Protein AF-A0A915KY17-F1 (afdb_monomer)

Sequence (145 aa):
ADYAIRIFPSLPKIKVCHSYDIPTKYTYVCIDCDYRIHRHSKSLDTKRKVCGRCRGEFILVNNTKFQNRETNVGNGGVVGSDVVNNKKDNQVPVFAKFVKENYSTVKKEVGSTSTHKDIMSSLSQKFKTMKVTASTRIATICLDD

Secondary structure (DSSP, 8-state):
-HHHHHH-TTS----SS-SS----SEEEEETTT--EEEESSS---TTT---TTT---EEEEE-TTSSSSSS--SS---------S--------HHHHHHHHHHHHHHHHS-TTS-HHHHHHHHHHHHHHHHHHHHHHHHHTTS--

Nearest PDB structures (foldseek):
  1m2h-assembly1_A  TM=7.228E-01  e=2.434E+00  Archaeoglobus fulgidus
  3vk6-assembly1_A-2  TM=3.203E-01  e=1.638E+00  Mus musculus
  6lqt-assembly1_AF  TM=2.601E-01  e=7.487E+00  Saccharomyces cerevisiae S288C

Structure (mmCIF, N/CA/C/O backbone):
data_AF-A0A915KY17-F1
#
_entry.id   AF-A0A915KY17-F1
#
loop_
_atom_site.group_PDB
_atom_site.id
_atom_site.type_symbol
_atom_site.label_atom_id
_atom_site.label_alt_id
_atom_site.label_comp_id
_atom_site.label_asym_id
_atom_site.label_entity_id
_atom_site.label_seq_id
_atom_site.pdbx_PDB_ins_code
_atom_site.Cartn_x
_atom_site.Cartn_y
_atom_site.Cartn_z
_atom_site.occupancy
_atom_site.B_iso_or_equiv
_atom_site.auth_seq_id
_atom_site.auth_comp_id
_atom_site.auth_asym_id
_atom_site.auth_atom_id
_atom_site.pdbx_PDB_model_num
ATOM 1 N N . ALA A 1 1 ? 37.977 0.421 6.925 1.00 59.19 1 ALA A N 1
ATOM 2 C CA . ALA A 1 1 ? 37.432 -0.816 7.528 1.00 59.19 1 ALA A CA 1
ATOM 3 C C . ALA A 1 1 ? 38.530 -1.697 8.135 1.00 59.19 1 ALA A C 1
ATOM 5 O O . ALA A 1 1 ? 38.274 -2.343 9.142 1.00 59.19 1 ALA A O 1
ATOM 6 N N . ASP A 1 2 ? 39.754 -1.678 7.592 1.00 71.19 2 ASP A N 1
ATOM 7 C CA . ASP A 1 2 ? 40.807 -2.631 7.987 1.00 71.19 2 ASP A CA 1
ATOM 8 C C . ASP A 1 2 ? 41.420 -2.403 9.375 1.00 71.19 2 ASP A C 1
ATOM 10 O O . ASP A 1 2 ? 41.892 -3.351 9.994 1.00 71.19 2 ASP A O 1
ATOM 14 N N . TYR A 1 3 ? 41.364 -1.180 9.915 1.00 83.31 3 TYR A N 1
ATOM 15 C CA . TYR A 1 3 ? 41.917 -0.877 11.241 1.00 83.31 3 TYR A CA 1
ATOM 16 C C . TYR A 1 3 ? 41.264 -1.707 12.362 1.00 83.31 3 TYR A C 1
ATOM 18 O O . TYR A 1 3 ? 41.966 -2.303 13.174 1.00 83.31 3 TYR A O 1
ATOM 26 N N . ALA A 1 4 ? 39.930 -1.811 12.369 1.00 79.06 4 ALA A N 1
ATOM 27 C CA . ALA A 1 4 ? 39.193 -2.559 13.389 1.00 79.06 4 ALA A CA 1
ATOM 28 C C . ALA A 1 4 ? 39.476 -4.071 13.331 1.00 79.06 4 ALA A C 1
ATOM 30 O O . ALA A 1 4 ? 39.640 -4.702 14.370 1.00 79.06 4 ALA A O 1
ATOM 31 N N . ILE A 1 5 ? 39.612 -4.629 12.121 1.00 83.06 5 ILE A N 1
ATOM 32 C CA . ILE A 1 5 ? 39.944 -6.047 11.897 1.00 83.06 5 ILE A CA 1
ATOM 33 C C . ILE A 1 5 ? 41.339 -6.372 12.453 1.00 83.06 5 ILE A C 1
ATOM 35 O O . ILE A 1 5 ? 41.567 -7.456 12.980 1.00 83.06 5 ILE A O 1
ATOM 39 N N . ARG A 1 6 ? 42.271 -5.416 12.366 1.00 85.44 6 ARG A N 1
ATOM 40 C CA . ARG A 1 6 ? 43.657 -5.579 12.817 1.00 85.44 6 ARG A CA 1
ATOM 41 C C . ARG A 1 6 ? 43.811 -5.528 14.339 1.00 85.44 6 ARG A C 1
ATOM 43 O O . ARG A 1 6 ? 44.669 -6.215 14.877 1.00 85.44 6 ARG A O 1
ATOM 50 N N . ILE A 1 7 ? 43.006 -4.704 15.013 1.00 91.81 7 ILE A N 1
ATOM 51 C CA . ILE A 1 7 ? 43.016 -4.572 16.480 1.00 91.81 7 ILE A CA 1
ATOM 52 C C . ILE A 1 7 ? 42.204 -5.692 17.147 1.00 91.81 7 ILE A C 1
ATOM 54 O O . ILE A 1 7 ? 42.562 -6.140 18.232 1.00 91.81 7 ILE A O 1
ATOM 58 N N . PHE A 1 8 ? 41.149 -6.183 16.489 1.00 88.62 8 PHE A N 1
ATOM 59 C CA . PHE A 1 8 ? 40.246 -7.197 17.038 1.00 88.62 8 PHE A CA 1
ATOM 60 C C . PHE A 1 8 ? 40.091 -8.402 16.092 1.00 88.62 8 PHE A C 1
ATOM 62 O O . PHE A 1 8 ? 39.042 -8.563 15.465 1.00 88.62 8 PHE A O 1
ATOM 69 N N . PRO A 1 9 ? 41.105 -9.285 15.996 1.00 84.62 9 PRO A N 1
ATOM 70 C CA . PRO A 1 9 ? 41.080 -10.432 15.083 1.00 84.62 9 PRO A CA 1
ATOM 71 C C . PRO A 1 9 ? 40.064 -11.519 15.475 1.00 84.62 9 PRO A C 1
ATOM 73 O O . PRO A 1 9 ? 39.735 -12.372 14.657 1.00 84.62 9 PRO A O 1
ATOM 76 N N . SER A 1 10 ? 39.553 -11.497 16.711 1.00 89.75 10 SER A N 1
ATOM 77 C CA . SER A 1 10 ? 38.494 -12.399 17.178 1.00 89.75 10 SER A CA 1
ATOM 78 C C . SER A 1 10 ? 37.092 -11.992 16.714 1.00 89.75 10 SER A C 1
ATOM 80 O O . SER A 1 10 ? 36.167 -12.800 16.802 1.00 89.75 10 SER A O 1
ATOM 82 N N . LEU A 1 11 ? 36.906 -10.758 16.230 1.00 84.31 11 LEU A N 1
ATOM 83 C CA . LEU A 1 11 ? 35.614 -10.298 15.731 1.00 84.31 11 LEU A CA 1
ATOM 84 C C . LEU A 1 11 ? 35.403 -10.752 14.279 1.00 84.31 11 LEU A C 1
ATOM 86 O O . LEU A 1 11 ? 36.313 -10.647 13.452 1.00 84.31 11 LEU A O 1
ATOM 90 N N . PRO A 1 12 ? 34.192 -11.215 13.921 1.00 85.56 12 PRO A N 1
ATOM 91 C CA . PRO A 1 12 ? 33.882 -11.570 12.545 1.00 85.56 12 PRO A CA 1
ATOM 92 C C . PRO A 1 12 ? 33.972 -10.340 11.632 1.00 85.56 12 PRO A C 1
ATOM 94 O O . PRO A 1 12 ? 33.698 -9.209 12.041 1.00 85.56 12 PRO A O 1
ATOM 97 N N . LYS A 1 13 ? 34.327 -10.560 10.361 1.00 83.88 13 LYS A N 1
ATOM 98 C CA . LYS A 1 13 ? 34.488 -9.481 9.377 1.00 83.88 13 LYS A CA 1
ATOM 99 C C . LYS A 1 13 ? 33.179 -8.703 9.196 1.00 83.88 13 LYS A C 1
ATOM 101 O O . LYS A 1 13 ? 32.228 -9.199 8.591 1.00 83.88 13 LYS A O 1
ATOM 106 N N . ILE A 1 14 ? 33.163 -7.459 9.667 1.00 82.69 14 ILE A N 1
ATOM 107 C CA . 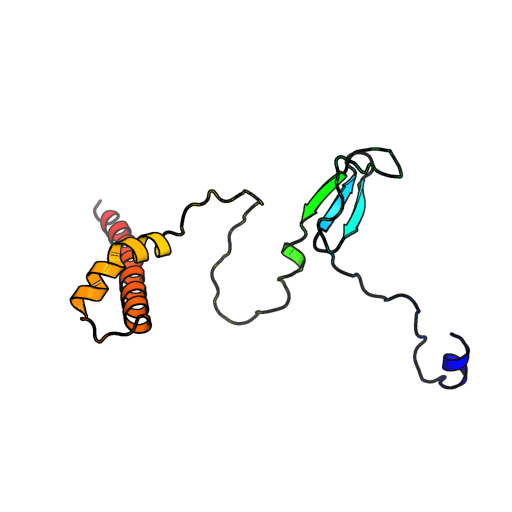ILE A 1 14 ? 32.019 -6.551 9.547 1.00 82.69 14 ILE A CA 1
ATOM 108 C C . ILE A 1 14 ? 31.887 -6.106 8.086 1.00 82.69 14 ILE A C 1
ATOM 110 O O . ILE A 1 14 ? 32.823 -5.556 7.500 1.00 82.69 14 ILE A O 1
ATOM 114 N N . LYS A 1 15 ? 30.721 -6.350 7.481 1.00 84.69 15 LYS A N 1
ATOM 115 C CA . LYS A 1 15 ? 30.391 -5.867 6.135 1.00 84.69 15 LYS A CA 1
ATOM 116 C C . LYS A 1 15 ? 29.750 -4.483 6.227 1.00 84.69 15 LYS A C 1
ATOM 118 O O . LYS A 1 15 ? 28.976 -4.212 7.135 1.00 84.69 15 LYS A O 1
ATOM 123 N N . VAL A 1 16 ? 30.062 -3.619 5.261 1.00 84.00 16 VAL A N 1
ATOM 124 C CA . VAL A 1 16 ? 29.479 -2.265 5.161 1.00 84.00 16 VAL A CA 1
ATOM 125 C C . VAL A 1 16 ? 28.017 -2.323 4.698 1.00 84.00 16 VAL A C 1
ATOM 127 O O . VAL A 1 16 ? 27.226 -1.435 4.992 1.00 84.00 16 VAL A O 1
ATOM 130 N N . CYS A 1 17 ? 27.652 -3.386 3.978 1.00 86.00 17 CYS A N 1
ATOM 131 C CA . CYS A 1 17 ? 26.281 -3.670 3.571 1.00 86.00 17 CYS A CA 1
ATOM 132 C C . CYS A 1 17 ? 25.671 -4.741 4.478 1.00 86.00 17 CYS A C 1
ATOM 134 O O . CYS A 1 17 ? 26.347 -5.701 4.859 1.00 86.00 17 CYS A O 1
ATOM 136 N N . HIS A 1 18 ? 24.382 -4.589 4.769 1.00 83.62 18 HIS A N 1
ATOM 137 C CA . HIS A 1 18 ? 23.587 -5.586 5.474 1.00 83.62 18 HIS A CA 1
ATOM 138 C C . HIS A 1 18 ? 23.513 -6.885 4.662 1.00 83.62 18 HIS A C 1
ATOM 140 O O . HIS A 1 18 ? 23.486 -6.860 3.433 1.00 83.62 18 HIS A O 1
ATOM 146 N N . SER A 1 19 ? 23.480 -8.021 5.355 1.00 85.12 19 SER A N 1
ATOM 147 C CA . SER A 1 19 ? 23.328 -9.349 4.749 1.00 85.12 19 SER A CA 1
ATOM 148 C C . SER A 1 19 ? 21.879 -9.834 4.698 1.00 85.12 19 SER A C 1
ATOM 150 O O . SER A 1 19 ? 21.649 -10.975 4.316 1.00 85.12 19 SER A O 1
ATOM 152 N N . TYR A 1 20 ? 20.925 -9.008 5.131 1.00 87.19 20 TYR A N 1
ATOM 153 C CA . TYR A 1 20 ? 19.505 -9.339 5.151 1.00 87.19 20 TYR A CA 1
ATOM 154 C C . TYR A 1 20 ? 18.737 -8.540 4.101 1.00 87.19 20 TYR A C 1
ATOM 156 O O . TYR A 1 20 ? 19.091 -7.404 3.774 1.00 87.19 20 TYR A O 1
ATOM 164 N N . ASP A 1 21 ? 17.649 -9.132 3.622 1.00 86.25 21 ASP A N 1
ATOM 165 C CA . ASP A 1 21 ? 16.722 -8.469 2.718 1.00 86.25 21 ASP A CA 1
ATOM 166 C C . ASP A 1 21 ? 15.825 -7.512 3.500 1.00 86.25 21 ASP A C 1
ATOM 168 O O . ASP A 1 21 ? 15.212 -7.880 4.502 1.00 86.25 21 ASP A O 1
ATOM 172 N N . ILE A 1 22 ? 15.742 -6.263 3.044 1.00 87.62 22 ILE A N 1
ATOM 173 C CA . ILE A 1 22 ? 14.869 -5.256 3.648 1.00 87.62 22 ILE A CA 1
ATOM 174 C C . ILE A 1 22 ? 13.485 -5.384 2.999 1.00 87.62 22 ILE A C 1
ATOM 176 O O . ILE A 1 22 ? 13.326 -4.995 1.836 1.00 87.62 22 ILE A O 1
ATOM 180 N N . PRO A 1 23 ? 12.456 -5.885 3.709 1.00 86.50 23 PRO A N 1
ATOM 181 C CA . PRO A 1 23 ? 11.129 -6.008 3.132 1.00 86.50 23 PRO A CA 1
ATOM 182 C C . PRO A 1 23 ? 10.521 -4.620 2.906 1.00 86.50 23 PRO A C 1
ATOM 184 O O . PRO A 1 23 ? 10.393 -3.802 3.821 1.00 86.50 23 PRO A O 1
ATOM 187 N N . THR A 1 24 ? 10.089 -4.348 1.677 1.00 91.06 24 THR A N 1
ATOM 188 C CA . THR A 1 24 ? 9.414 -3.093 1.328 1.00 91.06 24 THR A CA 1
ATOM 189 C C . THR A 1 24 ? 7.929 -3.299 1.093 1.00 91.06 24 THR A C 1
ATOM 191 O O . THR A 1 24 ? 7.520 -4.238 0.408 1.00 91.06 24 THR A O 1
ATOM 194 N N . LYS A 1 25 ? 7.118 -2.364 1.596 1.00 92.00 25 LYS A N 1
ATOM 195 C CA . LYS A 1 25 ? 5.661 -2.373 1.432 1.00 92.00 25 LYS A CA 1
ATOM 196 C C . LYS A 1 25 ? 5.225 -2.190 -0.022 1.00 92.00 25 LYS A C 1
ATOM 198 O O . LYS A 1 25 ? 4.225 -2.773 -0.425 1.00 92.00 25 LYS A O 1
ATOM 203 N N . TYR A 1 26 ? 5.954 -1.396 -0.801 1.00 93.69 26 TYR A N 1
ATOM 204 C CA . TYR A 1 26 ? 5.584 -1.057 -2.171 1.00 93.69 26 TYR A CA 1
ATOM 205 C C . TYR A 1 26 ? 6.684 -1.474 -3.143 1.00 93.69 26 TYR A C 1
ATOM 207 O O . TYR A 1 26 ? 7.840 -1.077 -2.989 1.00 93.69 26 TYR A O 1
ATOM 215 N N . THR A 1 27 ? 6.310 -2.237 -4.163 1.00 94.75 27 THR A N 1
ATOM 216 C CA . THR A 1 27 ? 7.188 -2.619 -5.269 1.00 94.75 27 THR A CA 1
ATOM 217 C C . THR A 1 27 ? 6.594 -2.089 -6.564 1.00 94.75 27 THR A C 1
ATOM 219 O O . THR A 1 27 ? 5.440 -2.363 -6.872 1.00 94.75 27 THR A O 1
ATOM 222 N N . TYR A 1 28 ? 7.374 -1.339 -7.334 1.00 95.06 28 TYR A N 1
ATOM 223 C CA . TYR A 1 28 ? 6.991 -0.902 -8.675 1.00 95.06 28 TYR A CA 1
ATOM 224 C C . TYR A 1 28 ? 7.629 -1.839 -9.687 1.00 95.06 28 TYR A C 1
ATOM 226 O O . TYR A 1 28 ? 8.848 -1.996 -9.673 1.00 95.06 28 TYR A O 1
ATOM 234 N N . VAL A 1 29 ? 6.817 -2.475 -10.524 1.00 95.75 29 VAL A N 1
ATOM 235 C CA . VAL A 1 29 ? 7.265 -3.449 -11.524 1.00 95.75 29 VAL A CA 1
ATOM 236 C C . VAL A 1 29 ? 7.009 -2.871 -12.904 1.00 95.75 29 VAL A C 1
ATOM 238 O O . VAL A 1 29 ? 5.913 -2.379 -13.172 1.00 95.75 29 VAL A O 1
ATOM 241 N N . CYS A 1 30 ? 8.034 -2.864 -13.750 1.00 96.88 30 CYS A N 1
ATOM 242 C CA . CYS A 1 30 ? 7.885 -2.445 -15.135 1.00 96.88 30 CYS A CA 1
ATOM 243 C C . CYS A 1 30 ? 7.116 -3.505 -15.923 1.00 96.88 30 CYS A C 1
ATOM 245 O O . CYS A 1 30 ? 7.418 -4.686 -15.789 1.00 96.88 30 CYS A O 1
ATOM 247 N N . ILE A 1 31 ? 6.171 -3.069 -16.753 1.00 94.81 31 ILE A N 1
ATOM 248 C CA . ILE A 1 31 ? 5.322 -3.963 -17.551 1.00 94.81 31 ILE A CA 1
ATOM 249 C C . ILE A 1 31 ? 6.137 -4.702 -18.621 1.00 94.81 31 ILE A C 1
ATOM 251 O O . ILE A 1 31 ? 5.926 -5.889 -18.833 1.00 94.81 31 ILE A O 1
ATOM 255 N N . ASP A 1 32 ? 7.093 -4.019 -19.257 1.00 94.88 32 ASP A N 1
ATOM 256 C CA . ASP A 1 32 ? 7.750 -4.550 -20.460 1.00 94.88 32 ASP A CA 1
ATOM 257 C C . ASP A 1 32 ? 9.044 -5.328 -20.179 1.00 94.88 32 ASP A C 1
ATOM 259 O O . ASP A 1 32 ? 9.459 -6.150 -20.988 1.00 94.88 32 ASP A O 1
ATOM 263 N N . CYS A 1 33 ? 9.739 -5.042 -19.070 1.00 95.50 33 CYS A N 1
ATOM 264 C CA . CYS A 1 33 ? 11.038 -5.669 -18.764 1.00 95.50 33 CYS A CA 1
ATOM 265 C C . CYS A 1 33 ? 11.175 -6.200 -17.334 1.00 95.50 33 CYS A C 1
ATOM 267 O O . CYS A 1 33 ? 12.292 -6.472 -16.889 1.00 95.50 33 CYS A O 1
ATOM 269 N N . ASP A 1 34 ? 10.073 -6.269 -16.583 1.00 94.94 34 ASP A N 1
ATOM 270 C CA . ASP A 1 34 ? 10.013 -6.795 -15.212 1.00 94.94 34 ASP A CA 1
ATOM 271 C C . ASP A 1 34 ? 10.966 -6.138 -14.200 1.00 94.94 34 ASP A C 1
ATOM 273 O O . ASP A 1 34 ? 11.168 -6.642 -13.091 1.00 94.94 34 ASP A O 1
ATOM 277 N N . TYR A 1 35 ? 11.551 -4.985 -14.533 1.00 95.31 35 TYR A N 1
ATOM 278 C CA . TYR A 1 35 ? 12.431 -4.263 -13.623 1.00 95.31 35 TYR A CA 1
ATOM 279 C C . TYR A 1 35 ? 11.667 -3.820 -12.368 1.00 95.31 35 TYR A C 1
ATOM 281 O O . TYR A 1 35 ? 10.602 -3.205 -12.467 1.00 95.31 35 TYR A O 1
ATOM 289 N N . ARG A 1 36 ? 12.222 -4.119 -11.183 1.00 94.75 36 ARG A N 1
ATOM 290 C CA . ARG A 1 36 ? 11.559 -3.909 -9.886 1.00 94.75 36 ARG A CA 1
ATOM 291 C C . ARG A 1 36 ? 12.241 -2.824 -9.070 1.00 94.75 36 ARG A C 1
ATOM 293 O O . ARG A 1 36 ? 13.447 -2.870 -8.842 1.00 94.75 36 ARG A O 1
ATOM 300 N N . ILE A 1 37 ? 11.446 -1.893 -8.555 1.00 93.81 37 ILE A N 1
ATOM 301 C CA . ILE A 1 37 ? 11.889 -0.841 -7.640 1.00 93.81 37 ILE A CA 1
ATOM 302 C C . ILE A 1 37 ? 11.179 -1.017 -6.301 1.00 93.81 37 ILE A C 1
ATOM 304 O O . ILE A 1 37 ? 9.962 -0.871 -6.203 1.00 93.81 37 ILE A O 1
ATOM 308 N N . HIS A 1 38 ? 11.959 -1.276 -5.257 1.00 93.69 3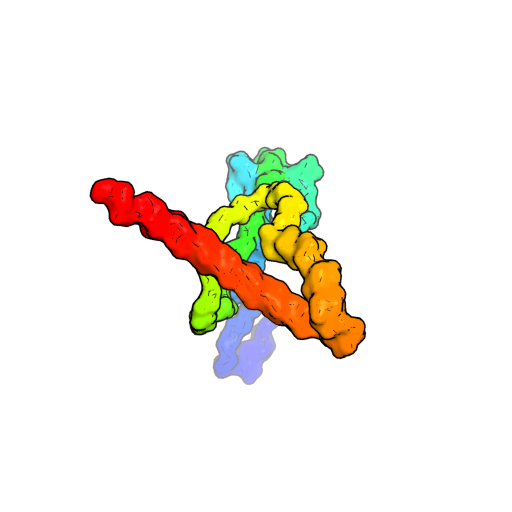8 HIS A N 1
ATOM 309 C CA . HIS A 1 38 ? 11.487 -1.433 -3.884 1.00 93.69 38 HIS A CA 1
ATOM 310 C C . HIS A 1 38 ? 11.449 -0.070 -3.165 1.00 93.69 38 HIS A C 1
ATOM 312 O O . HIS A 1 38 ? 12.407 0.713 -3.236 1.00 93.69 38 HIS A O 1
ATOM 318 N N . ARG A 1 39 ? 10.324 0.253 -2.509 1.00 93.50 39 ARG A N 1
ATOM 319 C CA . ARG A 1 39 ? 10.097 1.523 -1.792 1.00 93.50 39 ARG A CA 1
ATOM 320 C C . ARG A 1 39 ? 9.274 1.323 -0.514 1.00 93.50 39 ARG A C 1
ATOM 322 O O . ARG A 1 39 ? 8.285 0.593 -0.485 1.00 93.50 39 ARG A O 1
ATOM 329 N N . HIS A 1 40 ? 9.639 2.046 0.546 1.00 92.06 40 HIS A N 1
ATOM 330 C CA . HIS A 1 40 ? 8.878 2.049 1.803 1.00 92.06 40 HIS A CA 1
ATOM 331 C C . HIS A 1 40 ? 7.615 2.926 1.746 1.00 92.06 40 HIS A C 1
ATOM 333 O O . HIS A 1 40 ? 6.657 2.670 2.474 1.00 92.06 40 HIS A O 1
ATOM 339 N N . SER A 1 41 ? 7.572 3.920 0.852 1.00 93.25 41 SER A N 1
ATOM 340 C CA . SER A 1 41 ? 6.443 4.840 0.662 1.00 93.25 41 SER A CA 1
ATOM 341 C C . SER A 1 41 ? 5.892 4.809 -0.773 1.00 93.25 41 SER A C 1
ATOM 343 O O . SER A 1 41 ? 6.574 4.392 -1.714 1.00 93.25 41 SER A O 1
ATOM 345 N N . LYS A 1 42 ? 4.637 5.254 -0.954 1.00 91.62 42 LYS A N 1
ATOM 346 C CA . LYS A 1 42 ? 4.010 5.431 -2.278 1.00 91.62 42 LYS A CA 1
ATOM 347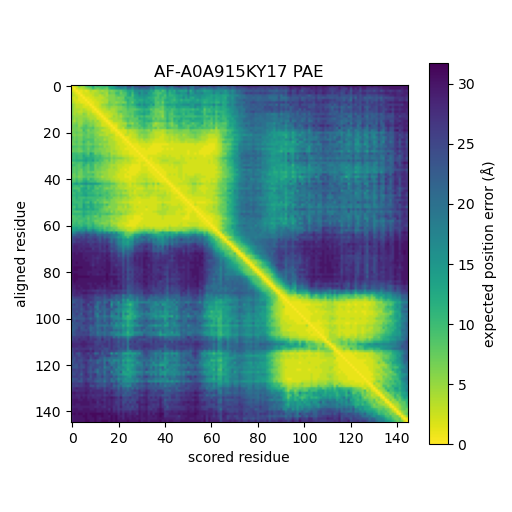 C C . LYS A 1 42 ? 4.434 6.760 -2.919 1.00 91.62 42 LYS A C 1
ATOM 349 O O . LYS A 1 42 ? 3.597 7.619 -3.154 1.00 91.62 42 LYS A O 1
ATOM 354 N N . SER A 1 43 ? 5.735 6.964 -3.113 1.00 88.25 43 SER A N 1
ATOM 355 C CA . SER A 1 43 ? 6.291 8.238 -3.601 1.00 88.25 43 SER A CA 1
ATOM 356 C C . SER A 1 43 ? 6.638 8.257 -5.092 1.00 88.25 43 SER A C 1
ATOM 358 O O . SER A 1 43 ? 7.083 9.285 -5.596 1.00 88.25 43 SER A O 1
ATOM 360 N N . LEU A 1 44 ? 6.485 7.137 -5.805 1.00 90.62 44 LEU A N 1
ATOM 361 C CA . LEU A 1 44 ? 6.792 7.074 -7.231 1.00 90.62 44 LEU A CA 1
ATOM 362 C C . LEU A 1 44 ? 5.515 7.304 -8.045 1.00 90.62 44 LEU A C 1
ATOM 364 O O . LEU A 1 44 ? 4.649 6.432 -8.120 1.00 90.62 44 LEU A O 1
ATOM 368 N N . ASP A 1 45 ? 5.435 8.465 -8.688 1.00 91.06 45 ASP A N 1
ATOM 369 C CA . ASP A 1 45 ? 4.382 8.774 -9.653 1.00 91.06 45 ASP A CA 1
ATOM 370 C C . ASP A 1 45 ? 4.614 7.994 -10.956 1.00 91.06 45 ASP A C 1
ATOM 372 O O . ASP A 1 45 ? 5.431 8.390 -11.793 1.00 91.06 45 ASP A O 1
ATOM 376 N N . THR A 1 46 ? 3.872 6.905 -11.158 1.00 91.31 46 THR A N 1
ATOM 377 C CA . THR A 1 46 ? 4.012 6.020 -12.331 1.00 91.31 46 THR A CA 1
ATOM 378 C C . THR A 1 46 ? 3.713 6.712 -13.662 1.00 91.31 46 THR A C 1
ATOM 380 O O . THR A 1 46 ? 4.276 6.336 -14.679 1.00 91.31 46 THR A O 1
ATOM 383 N N . LYS A 1 47 ? 2.898 7.776 -13.661 1.00 90.38 47 LYS A N 1
ATOM 384 C CA . LYS A 1 47 ? 2.605 8.583 -14.862 1.00 90.38 47 LYS A CA 1
ATOM 385 C C . LYS A 1 47 ? 3.758 9.490 -15.292 1.00 90.38 47 LYS A C 1
ATOM 387 O O . LYS A 1 47 ? 3.845 9.878 -16.448 1.00 90.38 47 LYS A O 1
ATOM 392 N N . ARG A 1 48 ? 4.606 9.906 -14.345 1.00 92.56 48 ARG A N 1
ATOM 393 C CA . ARG A 1 48 ? 5.700 10.864 -14.597 1.00 92.56 48 ARG A CA 1
ATOM 394 C C . ARG A 1 48 ? 7.044 10.172 -14.764 1.00 92.56 48 ARG A C 1
ATOM 396 O O . ARG A 1 48 ? 7.972 10.761 -15.311 1.00 92.56 48 ARG A O 1
ATOM 403 N N . LYS A 1 49 ? 7.186 8.971 -14.205 1.00 92.94 49 LYS A N 1
ATOM 404 C CA . LYS A 1 49 ? 8.436 8.219 -14.165 1.00 92.94 49 LYS A CA 1
ATOM 405 C C . LYS A 1 49 ? 8.285 6.947 -14.982 1.00 92.94 49 LYS A C 1
ATOM 407 O O . LYS A 1 49 ? 7.445 6.113 -14.673 1.00 92.94 49 LYS A O 1
ATOM 412 N N . VAL A 1 50 ? 9.151 6.806 -15.977 1.00 94.94 50 VAL A N 1
ATOM 413 C CA . VAL A 1 50 ? 9.252 5.620 -16.831 1.00 94.94 50 VAL A CA 1
ATOM 414 C C . VAL A 1 50 ? 10.437 4.756 -16.419 1.00 94.94 50 VAL A C 1
ATOM 416 O O . VAL A 1 50 ? 11.341 5.201 -15.703 1.00 94.94 50 VAL A O 1
ATOM 419 N N . CYS A 1 51 ? 10.445 3.509 -16.872 1.00 96.00 51 CYS A N 1
ATOM 420 C CA . CYS A 1 51 ? 11.536 2.585 -16.621 1.00 96.00 51 CYS A CA 1
ATOM 421 C C . CYS A 1 51 ? 12.851 3.074 -17.247 1.00 96.00 51 CYS A C 1
ATOM 423 O O . CYS A 1 51 ? 12.922 3.352 -18.439 1.00 96.00 51 CYS A O 1
ATOM 425 N N . GLY A 1 52 ? 13.930 3.118 -16.462 1.00 93.62 52 GLY A N 1
ATOM 426 C CA . GLY A 1 52 ? 15.252 3.523 -16.957 1.00 93.62 52 GLY A CA 1
ATOM 427 C C . GLY A 1 52 ? 15.895 2.537 -17.942 1.00 93.62 52 GLY A C 1
ATOM 428 O O . GLY A 1 52 ? 16.843 2.909 -18.622 1.00 93.62 52 GLY A O 1
ATOM 429 N N . ARG A 1 53 ? 15.394 1.293 -18.026 1.00 94.31 53 ARG A N 1
ATOM 430 C CA . ARG A 1 53 ? 15.902 0.252 -18.941 1.00 94.31 53 ARG A CA 1
ATOM 431 C C . ARG A 1 53 ? 15.197 0.250 -20.293 1.00 94.31 53 ARG A C 1
ATOM 433 O O . ARG A 1 53 ? 15.863 0.325 -21.315 1.00 94.31 53 ARG A O 1
ATOM 440 N N . CYS A 1 54 ? 13.868 0.160 -20.295 1.00 95.50 54 CYS A N 1
ATOM 441 C CA . CYS A 1 54 ? 13.070 0.014 -21.519 1.00 95.50 54 CYS A CA 1
ATOM 442 C C . CYS A 1 54 ? 12.150 1.207 -21.815 1.00 95.50 54 CYS A C 1
ATOM 444 O O . CYS A 1 54 ? 11.478 1.201 -22.837 1.00 95.50 54 CYS A O 1
ATOM 446 N N . ARG A 1 55 ? 12.093 2.220 -20.936 1.00 94.25 55 ARG A N 1
ATOM 447 C CA . ARG A 1 55 ? 11.147 3.356 -20.999 1.00 94.25 55 ARG A CA 1
ATOM 448 C C . ARG A 1 55 ? 9.663 2.981 -20.882 1.00 94.25 55 ARG A C 1
ATOM 450 O O . ARG A 1 55 ? 8.816 3.843 -21.077 1.00 94.25 55 ARG A O 1
ATOM 457 N N . GLY A 1 56 ? 9.370 1.744 -20.488 1.00 94.12 56 GLY A N 1
ATOM 458 C CA . GLY A 1 56 ? 8.028 1.260 -20.181 1.00 94.12 56 GLY A CA 1
ATOM 459 C C . GLY A 1 56 ? 7.409 1.862 -18.923 1.00 94.12 56 GLY A C 1
ATOM 460 O O . GLY A 1 56 ? 8.090 2.489 -18.100 1.00 94.12 56 GLY A O 1
ATOM 461 N N . GLU A 1 57 ? 6.113 1.625 -18.746 1.00 95.44 57 GLU A N 1
ATOM 462 C CA . GLU A 1 57 ? 5.360 2.065 -17.572 1.00 95.44 57 GLU A CA 1
ATOM 463 C C . GLU A 1 57 ? 5.586 1.154 -16.357 1.00 95.44 57 GLU A C 1
ATOM 465 O O . GLU A 1 57 ? 6.022 0.003 -16.468 1.00 95.44 57 GLU A O 1
ATOM 470 N N . PHE A 1 58 ? 5.285 1.689 -15.172 1.00 97.00 58 PHE A N 1
ATOM 471 C CA . PHE A 1 58 ? 5.354 0.965 -13.905 1.00 97.00 58 PHE A CA 1
ATOM 472 C C . PHE A 1 58 ? 3.962 0.682 -13.342 1.00 97.00 58 PHE A C 1
ATOM 474 O O . PHE A 1 58 ? 3.121 1.577 -13.255 1.00 97.00 58 PHE A O 1
ATOM 481 N N . ILE A 1 59 ? 3.773 -0.532 -12.827 1.00 94.94 59 ILE A N 1
ATOM 482 C CA . ILE A 1 59 ? 2.613 -0.924 -12.023 1.00 94.94 59 ILE A CA 1
ATOM 483 C C . ILE A 1 59 ? 3.023 -1.029 -10.552 1.00 94.94 59 ILE A C 1
ATOM 485 O O . ILE A 1 59 ? 4.078 -1.569 -10.216 1.00 94.94 59 ILE A O 1
ATOM 489 N N . LEU A 1 60 ? 2.175 -0.512 -9.658 1.00 94.62 60 LEU A N 1
ATOM 490 C CA . LEU A 1 60 ? 2.358 -0.600 -8.210 1.00 94.62 60 LEU A CA 1
ATOM 491 C C . LEU A 1 60 ? 1.823 -1.932 -7.663 1.00 94.62 60 LEU A C 1
ATOM 493 O O . LEU A 1 60 ? 0.626 -2.204 -7.723 1.00 94.62 60 LEU A O 1
ATOM 497 N N . VAL A 1 61 ? 2.697 -2.695 -7.013 1.00 92.50 61 VAL A N 1
ATOM 498 C CA . VAL A 1 61 ? 2.390 -3.907 -6.246 1.00 92.50 61 VAL A CA 1
ATOM 499 C C . VAL A 1 61 ? 2.557 -3.611 -4.750 1.00 92.50 61 VAL A C 1
ATOM 501 O O . VAL A 1 61 ? 3.564 -3.048 -4.321 1.00 92.50 61 VAL A O 1
ATOM 504 N N . ASN A 1 62 ? 1.551 -3.952 -3.939 1.00 90.69 62 ASN A N 1
ATOM 505 C CA . ASN A 1 62 ? 1.544 -3.706 -2.492 1.00 90.69 62 ASN A CA 1
ATOM 506 C C . ASN A 1 62 ? 1.784 -5.021 -1.729 1.00 90.69 62 ASN A C 1
ATOM 508 O O . ASN A 1 62 ? 0.918 -5.894 -1.709 1.00 90.69 62 ASN A O 1
ATOM 512 N N . ASN A 1 63 ? 2.932 -5.153 -1.068 1.00 83.88 63 ASN A N 1
ATOM 513 C CA . ASN A 1 63 ? 3.398 -6.376 -0.404 1.00 83.88 63 ASN A CA 1
ATOM 514 C C . ASN A 1 63 ? 2.854 -6.514 1.031 1.00 83.88 63 ASN A C 1
ATOM 516 O O . ASN A 1 63 ? 3.558 -6.945 1.944 1.00 83.88 63 ASN A O 1
ATOM 520 N N . THR A 1 64 ? 1.587 -6.156 1.264 1.00 69.81 64 THR A N 1
ATOM 521 C CA . THR A 1 64 ? 0.964 -6.136 2.607 1.00 69.81 64 THR A CA 1
ATOM 522 C C . THR A 1 64 ? 0.939 -7.492 3.309 1.00 69.81 64 THR A C 1
ATOM 524 O O . THR A 1 64 ? 0.783 -7.538 4.526 1.00 69.81 64 THR A O 1
ATOM 527 N N . LYS A 1 65 ? 1.131 -8.592 2.573 1.00 61.38 65 LYS A N 1
ATOM 528 C CA . LYS A 1 65 ? 1.206 -9.947 3.135 1.00 61.38 65 LYS A CA 1
ATOM 529 C C . LYS A 1 65 ? 2.531 -10.245 3.857 1.00 61.38 65 LYS A C 1
ATOM 531 O O . LYS A 1 65 ? 2.557 -11.166 4.663 1.00 61.38 65 LYS A O 1
ATOM 536 N N . PHE A 1 66 ? 3.591 -9.466 3.622 1.00 53.78 66 PHE A N 1
ATOM 537 C CA . PHE A 1 66 ? 4.893 -9.655 4.282 1.00 53.78 66 PHE A CA 1
ATOM 538 C C . PHE A 1 66 ? 5.035 -8.901 5.611 1.00 53.78 66 PHE A C 1
ATOM 540 O O . PHE A 1 66 ? 5.927 -9.216 6.385 1.00 53.78 66 PHE A O 1
ATOM 547 N N . GLN A 1 67 ? 4.165 -7.929 5.91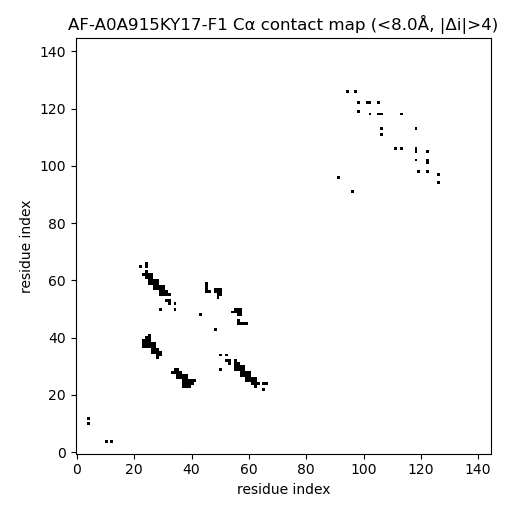0 1.00 54.00 67 GLN A N 1
ATOM 548 C CA . GLN A 1 67 ? 4.288 -7.115 7.132 1.00 54.00 67 GLN A CA 1
ATOM 549 C C . GLN A 1 67 ? 3.530 -7.673 8.348 1.00 54.00 67 GLN A C 1
ATOM 551 O O . GLN A 1 67 ? 3.664 -7.125 9.432 1.00 54.00 67 GLN A O 1
ATOM 556 N N . ASN A 1 68 ? 2.750 -8.749 8.190 1.00 51.16 68 ASN A N 1
ATOM 557 C CA . ASN A 1 68 ? 1.890 -9.296 9.250 1.00 51.16 68 ASN A CA 1
ATOM 558 C C . ASN A 1 68 ? 1.994 -10.830 9.352 1.00 51.16 68 ASN A C 1
ATOM 560 O O . ASN A 1 68 ? 0.971 -11.512 9.388 1.00 51.16 68 ASN A O 1
ATOM 564 N N . ARG A 1 69 ? 3.205 -11.402 9.310 1.00 51.69 69 ARG A N 1
ATOM 565 C CA . ARG A 1 69 ? 3.392 -12.862 9.466 1.00 51.69 69 ARG A CA 1
ATOM 566 C C . ARG A 1 69 ? 4.316 -13.293 10.601 1.00 51.69 69 ARG A C 1
ATOM 568 O O . ARG A 1 69 ? 4.511 -14.485 10.784 1.00 51.69 69 ARG A O 1
ATOM 575 N N . GLU A 1 70 ? 4.781 -12.358 11.419 1.00 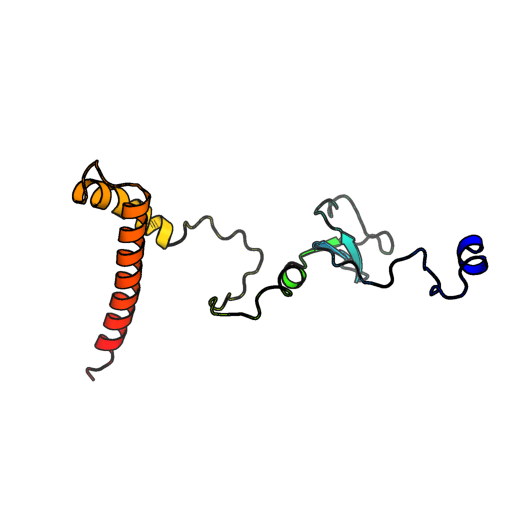49.31 70 GLU A N 1
ATOM 576 C CA . GLU A 1 70 ? 5.559 -12.659 12.623 1.00 49.31 70 GLU A CA 1
ATOM 577 C C . GLU A 1 70 ? 4.987 -11.883 13.812 1.00 49.31 70 GLU A C 1
ATOM 579 O O . GLU A 1 70 ? 5.585 -10.947 14.312 1.00 49.31 70 GLU A O 1
ATOM 584 N N . THR A 1 71 ? 3.753 -12.197 14.208 1.00 43.28 71 THR A N 1
ATOM 585 C CA . THR A 1 71 ? 3.274 -12.122 15.601 1.00 43.28 71 THR A CA 1
ATOM 586 C C . THR A 1 71 ? 1.883 -12.758 15.669 1.00 43.28 71 THR A C 1
ATOM 588 O O . THR A 1 71 ? 0.979 -12.366 14.935 1.00 43.28 71 THR A O 1
ATOM 591 N N . ASN A 1 72 ? 1.726 -13.706 16.599 1.00 43.84 72 ASN A N 1
ATOM 592 C CA . ASN A 1 72 ? 0.525 -14.487 16.949 1.00 43.84 72 ASN A CA 1
ATOM 593 C C . ASN A 1 72 ? 0.361 -15.861 16.274 1.00 43.84 72 ASN A C 1
ATOM 595 O O . ASN A 1 72 ? -0.670 -16.181 15.690 1.00 43.84 72 ASN A O 1
ATOM 599 N N . VAL A 1 73 ? 1.347 -16.737 16.495 1.00 45.12 73 VAL A N 1
ATOM 600 C CA . VAL A 1 73 ? 1.055 -18.152 16.782 1.00 45.12 73 VAL A CA 1
ATOM 601 C C . VAL A 1 73 ? 0.666 -18.211 18.260 1.00 45.12 73 VAL A C 1
ATOM 603 O O . VAL A 1 73 ? 1.519 -18.288 19.137 1.00 45.12 73 VAL A O 1
ATOM 606 N N . GLY A 1 74 ? -0.624 -18.043 18.542 1.00 38.31 74 GLY A N 1
ATOM 607 C CA . GLY A 1 74 ? -1.138 -18.027 19.908 1.00 38.31 74 GLY A CA 1
ATOM 608 C C . GLY A 1 74 ? -2.578 -17.539 19.982 1.00 38.31 74 GLY A C 1
ATOM 609 O O . GLY A 1 74 ? -2.820 -16.354 20.148 1.00 38.31 74 GLY A O 1
ATOM 610 N N . ASN A 1 75 ? -3.511 -18.488 19.898 1.00 39.75 75 ASN A N 1
ATOM 611 C CA . ASN A 1 75 ? -4.929 -18.384 20.255 1.00 39.75 75 ASN A CA 1
ATOM 612 C C . ASN A 1 75 ? -5.851 -17.447 19.444 1.00 39.75 75 ASN A C 1
ATOM 614 O O . ASN A 1 75 ? -5.949 -16.249 19.677 1.00 39.75 75 ASN A O 1
ATOM 618 N N . GLY A 1 76 ? -6.670 -18.084 18.595 1.00 43.84 76 GLY A N 1
ATOM 619 C CA . GLY A 1 76 ? -8.090 -17.753 18.431 1.00 43.84 76 GLY A CA 1
ATOM 620 C C . GLY A 1 76 ? -8.429 -16.399 17.806 1.00 43.84 76 GLY A C 1
ATOM 621 O O . GLY A 1 76 ? -8.978 -15.531 18.477 1.00 43.84 76 GLY A O 1
ATOM 622 N N . GLY A 1 77 ? -8.208 -16.247 16.498 1.00 33.09 77 GLY A N 1
ATOM 623 C CA . GLY A 1 77 ? -8.634 -15.065 15.744 1.00 33.09 77 GLY A CA 1
ATOM 624 C C . GLY A 1 77 ? -9.032 -15.398 14.308 1.00 33.09 77 GLY A C 1
ATOM 625 O O . GLY A 1 77 ? -8.192 -15.426 13.423 1.00 33.09 77 GLY A O 1
ATOM 626 N N . VAL A 1 78 ? -10.321 -15.687 14.135 1.00 36.44 78 VAL A N 1
ATOM 627 C CA . VAL A 1 78 ? -11.138 -15.861 12.918 1.00 36.44 78 VAL A CA 1
ATOM 628 C C . VAL A 1 78 ? -10.476 -15.553 11.558 1.00 36.44 78 VAL A C 1
ATOM 630 O O . VAL A 1 78 ? -10.037 -14.440 11.280 1.00 36.44 78 VAL A O 1
ATOM 633 N N . VAL A 1 79 ? -10.544 -16.566 10.689 1.00 38.47 79 VAL A N 1
ATOM 634 C CA . VAL A 1 79 ? -10.287 -16.619 9.240 1.00 38.47 79 VAL A CA 1
ATOM 635 C C . VAL A 1 79 ? -10.566 -15.287 8.520 1.00 38.47 79 VAL A C 1
ATOM 637 O O . VAL A 1 79 ? -11.713 -14.886 8.321 1.00 38.47 79 VAL A O 1
ATOM 640 N N . GLY A 1 80 ? -9.500 -14.593 8.118 1.00 37.91 80 GLY A N 1
ATOM 641 C CA . GLY A 1 80 ? -9.570 -13.415 7.258 1.00 37.91 80 GLY A CA 1
ATOM 642 C C . GLY A 1 80 ? -9.515 -13.821 5.791 1.00 37.91 80 GLY A C 1
ATOM 643 O O . GLY A 1 80 ? -8.426 -13.980 5.242 1.00 37.91 80 GLY A O 1
ATOM 644 N N . SER A 1 81 ? -10.688 -13.986 5.177 1.00 38.44 81 SER A N 1
ATOM 645 C CA . SER A 1 81 ? -10.849 -14.138 3.730 1.00 38.44 81 SER A CA 1
ATOM 646 C C . SER A 1 81 ? -10.245 -12.970 2.950 1.00 38.44 81 SER A C 1
ATOM 648 O O . SER A 1 81 ? -10.237 -11.816 3.388 1.00 38.44 81 SER A O 1
ATOM 650 N N . ASP A 1 82 ? -9.766 -13.323 1.765 1.00 45.50 82 ASP A N 1
ATOM 651 C CA . ASP A 1 82 ? -9.182 -12.498 0.718 1.00 4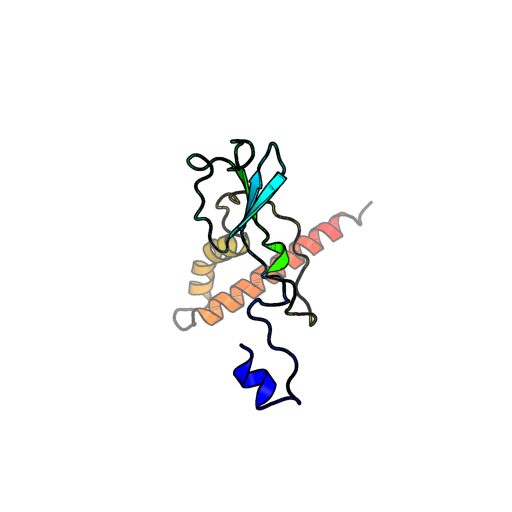5.50 82 ASP A CA 1
ATOM 652 C C . ASP A 1 82 ? -9.857 -11.139 0.547 1.00 45.50 82 ASP A C 1
ATOM 654 O O . ASP A 1 82 ? -11.056 -11.071 0.289 1.00 45.50 82 ASP A O 1
ATOM 658 N N . VAL A 1 83 ? -9.087 -10.044 0.583 1.00 42.25 83 VAL A N 1
ATOM 659 C CA . VAL A 1 83 ? -9.544 -8.794 -0.037 1.00 42.25 83 VAL A CA 1
ATOM 660 C C . VAL A 1 83 ? -8.388 -8.049 -0.701 1.00 42.25 83 VAL A C 1
ATOM 662 O O . VAL A 1 83 ? -7.582 -7.361 -0.075 1.00 42.25 83 VAL A O 1
ATOM 665 N N . VAL A 1 84 ? -8.353 -8.230 -2.020 1.00 35.91 84 VAL A N 1
ATOM 666 C CA . VAL A 1 84 ? -8.124 -7.223 -3.063 1.00 35.91 84 VAL A CA 1
ATOM 667 C C . VAL A 1 84 ? -8.254 -5.786 -2.539 1.00 35.91 84 VAL A C 1
ATOM 669 O O . VAL A 1 84 ? -9.201 -5.457 -1.830 1.00 35.91 84 VAL A O 1
ATOM 672 N N . ASN A 1 85 ? -7.333 -4.903 -2.940 1.00 45.34 85 ASN A N 1
ATOM 673 C CA . ASN A 1 85 ? -7.501 -3.453 -2.812 1.00 45.34 85 ASN A CA 1
ATOM 674 C C . ASN A 1 85 ? -8.666 -2.991 -3.698 1.00 45.34 85 ASN A C 1
ATOM 676 O O . ASN A 1 85 ? -8.464 -2.379 -4.739 1.00 45.34 85 ASN A O 1
ATOM 680 N N . ASN A 1 86 ? -9.886 -3.277 -3.281 1.00 43.84 86 ASN A N 1
ATOM 681 C CA . ASN A 1 86 ? -11.024 -2.477 -3.652 1.00 43.84 86 ASN A CA 1
ATOM 682 C C . ASN A 1 86 ? -11.131 -1.407 -2.573 1.00 43.84 86 ASN A C 1
ATOM 684 O O . ASN A 1 86 ? -10.985 -1.701 -1.383 1.00 43.84 86 ASN A O 1
ATOM 688 N N . LYS A 1 87 ? -11.388 -0.158 -2.975 1.00 43.91 87 LYS A N 1
ATOM 689 C CA . LYS A 1 87 ? -12.181 0.753 -2.145 1.00 43.91 87 LYS A CA 1
ATOM 690 C C . LYS A 1 87 ? -13.379 -0.095 -1.725 1.00 43.91 87 LYS A C 1
ATOM 692 O O . LYS A 1 87 ? -14.267 -0.318 -2.543 1.00 43.91 87 LYS A O 1
ATOM 697 N N . LYS A 1 88 ? -13.343 -0.693 -0.530 1.00 45.84 88 LYS A N 1
ATOM 698 C CA . LYS A 1 88 ? -14.548 -1.269 0.040 1.00 45.84 88 LYS A CA 1
ATOM 699 C C . LYS A 1 88 ? -15.455 -0.066 0.104 1.00 45.84 88 LYS A C 1
ATOM 701 O O . LYS A 1 88 ? -15.123 0.925 0.758 1.00 45.84 88 LYS A O 1
ATOM 706 N N . ASP A 1 89 ? -16.486 -0.129 -0.720 1.00 52.22 89 ASP A N 1
ATOM 707 C CA . ASP A 1 89 ? -17.669 0.688 -0.623 1.00 52.22 89 ASP A CA 1
ATOM 708 C C . ASP A 1 89 ? -17.880 1.029 0.854 1.00 52.22 89 ASP A C 1
ATOM 710 O O . ASP A 1 89 ? -17.676 0.160 1.710 1.00 52.22 89 ASP A O 1
ATOM 714 N N . ASN A 1 90 ? -18.152 2.294 1.162 1.00 58.72 90 ASN A N 1
ATOM 715 C CA . ASN A 1 90 ? -18.128 2.861 2.516 1.00 58.72 90 ASN A CA 1
ATOM 716 C C . ASN A 1 90 ? -19.304 2.330 3.372 1.00 58.72 90 ASN A C 1
ATOM 718 O O . ASN A 1 90 ? -19.937 3.059 4.133 1.00 58.72 90 ASN A O 1
ATOM 722 N N . GLN A 1 91 ? -19.653 1.059 3.187 1.00 68.25 91 GLN A N 1
ATOM 723 C CA . GLN A 1 91 ? -20.645 0.302 3.901 1.00 68.25 91 GLN A CA 1
ATOM 724 C C . GLN A 1 91 ? -20.154 0.126 5.325 1.00 68.25 91 GLN A C 1
ATOM 726 O O . GLN A 1 91 ? -19.234 -0.633 5.641 1.00 68.25 91 GLN A O 1
ATOM 731 N N . VAL A 1 92 ? -20.804 0.900 6.183 1.00 78.44 92 VAL A N 1
ATOM 732 C CA . VAL A 1 92 ? -20.687 0.828 7.629 1.00 78.44 92 VAL A CA 1
ATOM 733 C C . VAL A 1 92 ? -20.830 -0.640 8.053 1.00 78.44 92 VAL A C 1
ATOM 735 O O . VAL A 1 92 ? -21.797 -1.293 7.649 1.00 78.44 92 VAL A O 1
ATOM 738 N N . PRO A 1 93 ? -19.893 -1.184 8.854 1.00 86.44 93 PRO A N 1
ATOM 739 C CA . PRO A 1 93 ? -19.953 -2.579 9.266 1.00 86.44 93 PRO A CA 1
ATOM 740 C C . PRO A 1 93 ? -21.274 -2.859 9.987 1.00 86.44 93 PRO A C 1
ATOM 742 O O . PRO A 1 93 ? -21.764 -2.024 10.748 1.00 86.44 93 PRO A O 1
ATOM 745 N N . VAL A 1 94 ? -21.835 -4.053 9.779 1.00 89.38 94 VAL A N 1
ATOM 746 C CA . VAL A 1 94 ? -23.178 -4.439 10.260 1.00 89.38 94 VAL A CA 1
ATOM 747 C C . VAL A 1 94 ? -23.376 -4.144 11.753 1.00 89.38 94 VAL A C 1
ATOM 749 O O . VAL A 1 94 ? -24.424 -3.648 12.155 1.00 89.38 94 VAL A O 1
ATOM 752 N N . PHE A 1 95 ? -22.347 -4.370 12.575 1.00 91.25 95 PHE A N 1
ATOM 753 C CA . PHE A 1 95 ? -22.393 -4.056 14.004 1.00 91.25 95 PHE A CA 1
ATOM 754 C C . PHE A 1 95 ? -22.507 -2.553 14.292 1.00 91.25 95 PHE A C 1
ATOM 756 O O . PHE A 1 95 ? -23.268 -2.153 15.164 1.00 91.25 95 PHE A O 1
ATOM 763 N N . ALA A 1 96 ? -21.798 -1.701 13.550 1.00 91.56 96 ALA A N 1
ATOM 764 C CA . ALA A 1 96 ? -21.880 -0.255 13.741 1.00 91.56 96 ALA A CA 1
ATOM 765 C C . ALA A 1 96 ? -23.259 0.290 13.340 1.00 91.56 96 ALA A C 1
ATOM 767 O O . ALA A 1 96 ? -23.780 1.181 14.010 1.00 91.56 96 ALA A O 1
ATOM 768 N N . LYS A 1 97 ? -23.888 -0.289 12.306 1.00 92.12 97 LYS A N 1
ATOM 769 C CA . LYS A 1 97 ? -25.286 0.007 11.962 1.00 92.12 97 LYS A CA 1
ATOM 770 C C . LYS A 1 97 ? -26.233 -0.407 13.097 1.00 92.12 97 LYS A C 1
ATOM 772 O O . LYS A 1 97 ? -27.029 0.410 13.549 1.00 92.12 97 LYS A O 1
ATOM 777 N N . PHE A 1 98 ? -26.059 -1.617 13.630 1.00 93.88 98 PHE A N 1
ATOM 778 C CA . PHE A 1 98 ? -26.847 -2.129 14.753 1.00 93.88 98 PHE A CA 1
ATOM 779 C C . PHE A 1 98 ? -26.734 -1.261 16.017 1.00 93.88 98 PHE A C 1
ATOM 781 O O . PHE A 1 98 ? -27.745 -0.930 16.638 1.00 93.88 98 PHE A O 1
ATOM 788 N N . VAL A 1 99 ? -25.514 -0.858 16.386 1.00 95.19 99 VAL A N 1
ATOM 789 C CA . VAL A 1 99 ? -25.275 0.035 17.528 1.00 95.19 99 VAL A CA 1
ATOM 790 C C . VAL A 1 99 ? -25.983 1.368 17.308 1.00 95.19 99 VAL A C 1
ATOM 792 O O . VAL A 1 99 ? -26.674 1.835 18.207 1.00 95.19 99 VAL A O 1
ATOM 795 N N . LYS A 1 100 ? -25.880 1.956 16.109 1.00 93.81 100 LYS A N 1
ATOM 796 C CA . LYS A 1 100 ? -26.535 3.229 15.781 1.00 93.81 100 LYS A CA 1
ATOM 797 C C . LYS A 1 100 ? -28.057 3.166 15.942 1.00 93.81 100 LYS A C 1
ATOM 799 O O . LYS A 1 100 ? -28.642 4.106 16.470 1.00 93.81 100 LYS A O 1
ATOM 804 N N . GLU A 1 101 ? -28.680 2.075 15.507 1.00 93.00 101 GLU A N 1
ATOM 805 C CA . GLU A 1 101 ? -30.135 1.890 15.563 1.00 93.00 101 GLU A CA 1
ATOM 806 C C . GLU A 1 101 ? -30.651 1.658 16.993 1.00 93.00 101 GLU A C 1
ATOM 808 O O . GLU A 1 101 ? -31.732 2.129 17.335 1.00 93.00 101 GLU A O 1
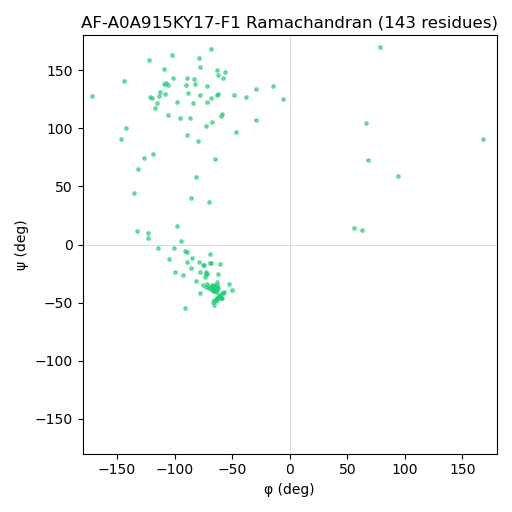ATOM 813 N N . ASN A 1 102 ? -29.876 0.985 17.853 1.00 92.75 102 ASN A N 1
ATOM 814 C CA . ASN A 1 102 ? -30.352 0.532 19.168 1.00 92.75 102 ASN A CA 1
ATOM 815 C C . ASN A 1 102 ? -29.835 1.361 20.356 1.00 92.75 102 ASN A C 1
ATOM 817 O O . ASN A 1 102 ? -30.342 1.224 21.471 1.00 92.75 102 ASN A O 1
ATOM 821 N N . TYR A 1 103 ? -28.836 2.225 20.155 1.00 93.88 103 TYR A N 1
ATOM 822 C CA . TYR A 1 103 ? -28.185 2.947 21.251 1.00 93.88 103 TYR A CA 1
ATOM 823 C C . TYR A 1 103 ? -29.137 3.854 22.039 1.00 93.88 103 TYR A C 1
ATOM 825 O O . TYR A 1 103 ? -29.110 3.856 23.269 1.00 93.88 103 TYR A O 1
ATOM 833 N N . SER A 1 104 ? -29.990 4.616 21.350 1.00 89.94 104 SER A N 1
ATOM 834 C CA . SER A 1 104 ? -30.921 5.554 21.990 1.00 89.94 104 SER A CA 1
ATOM 835 C C . SER A 1 104 ? -31.959 4.839 22.857 1.00 89.94 104 SER A C 1
ATOM 837 O O . SER A 1 104 ? -32.285 5.330 23.936 1.00 89.94 104 SER A O 1
ATOM 839 N N . THR A 1 105 ? -32.434 3.673 22.420 1.00 90.56 105 THR A N 1
ATOM 840 C CA . THR A 1 105 ? -33.377 2.829 23.162 1.00 90.56 105 THR A CA 1
ATOM 841 C C . THR A 1 105 ? -32.735 2.284 24.431 1.00 90.56 105 THR A C 1
ATOM 843 O O . THR A 1 105 ? -33.247 2.517 25.522 1.00 90.56 105 THR A O 1
ATOM 846 N N . VAL A 1 106 ? -31.551 1.669 24.318 1.00 89.06 106 VAL A N 1
ATOM 847 C CA . VAL A 1 106 ? -30.840 1.116 25.483 1.00 89.06 106 VAL A CA 1
ATOM 848 C C . VAL A 1 106 ? -30.448 2.218 26.469 1.00 89.06 106 VAL A C 1
ATOM 850 O O . VAL A 1 106 ? -30.559 2.037 27.675 1.00 89.06 106 VAL A O 1
ATOM 853 N N . LYS A 1 107 ? -30.065 3.403 25.986 1.00 91.25 107 LYS A N 1
ATOM 854 C CA . LYS A 1 107 ? -29.758 4.542 26.860 1.00 91.25 107 LYS A CA 1
ATOM 855 C C . LYS A 1 107 ? -30.973 5.018 27.673 1.00 91.25 107 LYS A C 1
ATOM 857 O O . LYS A 1 107 ? -30.797 5.498 28.787 1.00 91.25 107 LYS A O 1
ATOM 862 N N . LYS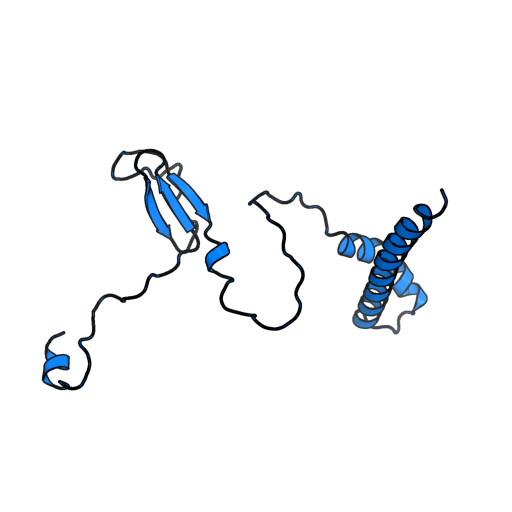 A 1 108 ? -32.190 4.902 27.133 1.00 88.75 108 LYS A N 1
ATOM 863 C CA . LYS A 1 108 ? -33.429 5.251 27.848 1.00 88.75 108 LYS A CA 1
ATOM 864 C C . LYS A 1 108 ? -33.838 4.168 28.848 1.00 88.75 108 LYS A C 1
ATOM 866 O O . LYS A 1 108 ? -34.220 4.513 29.957 1.00 88.75 108 LYS A O 1
ATOM 871 N N . GLU A 1 109 ? -33.719 2.894 28.471 1.00 84.25 109 GLU A N 1
ATOM 872 C CA . GLU A 1 109 ? -34.067 1.741 29.319 1.00 84.25 109 GLU A CA 1
ATOM 873 C C . GLU A 1 109 ? -33.232 1.679 30.602 1.00 84.25 109 GLU A C 1
ATOM 875 O O . GLU A 1 109 ? -33.767 1.421 31.675 1.00 84.25 109 GLU 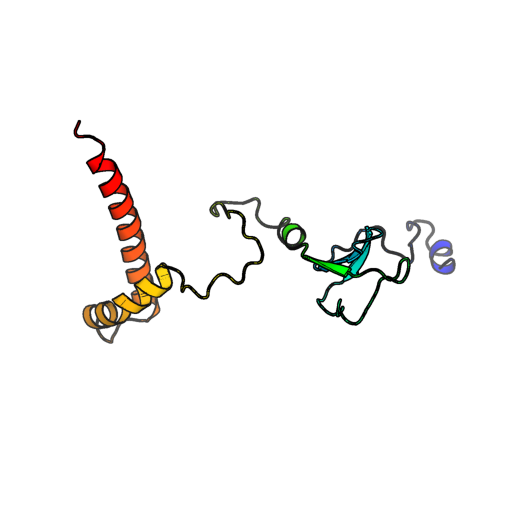A O 1
ATOM 880 N N . VAL A 1 110 ? -31.921 1.918 30.498 1.00 79.81 110 VAL A N 1
ATOM 881 C CA . VAL A 1 110 ? -30.997 1.778 31.638 1.00 79.81 110 VAL A CA 1
ATOM 882 C C . VAL A 1 110 ? -30.865 3.091 32.441 1.00 79.81 110 VAL A C 1
ATOM 884 O O . VAL A 1 110 ? -30.309 3.115 33.537 1.00 79.81 110 VAL A O 1
ATOM 887 N N . GLY A 1 111 ? -31.457 4.185 31.951 1.00 75.69 111 GLY A N 1
ATOM 888 C CA . GLY A 1 111 ? -31.481 5.481 32.629 1.00 75.69 111 GLY A CA 1
ATOM 889 C C . GLY A 1 111 ? -30.176 6.282 32.514 1.00 75.69 111 GLY A C 1
ATOM 890 O O . GLY A 1 111 ? -29.139 5.808 32.054 1.00 75.69 111 GLY A O 1
ATOM 891 N N . SER A 1 112 ? -30.224 7.554 32.930 1.00 69.88 112 SER A N 1
ATOM 892 C CA . SER A 1 112 ? -29.112 8.512 32.774 1.00 69.88 112 SER A CA 1
ATOM 893 C C . SER A 1 112 ? -27.881 8.209 33.644 1.00 69.88 112 SER A C 1
ATOM 895 O O . SER A 1 112 ? -26.856 8.875 33.497 1.00 69.88 112 SER A O 1
ATOM 897 N N . THR A 1 113 ? -27.974 7.242 34.556 1.00 77.50 113 THR A N 1
ATOM 898 C CA . THR A 1 113 ? -26.916 6.865 35.504 1.00 77.50 113 THR A CA 1
ATOM 899 C C . THR A 1 113 ? -25.911 5.872 34.921 1.00 77.50 113 THR A C 1
ATOM 901 O O . THR A 1 113 ? -24.871 5.631 35.530 1.00 77.50 113 THR A O 1
ATOM 904 N N . SER A 1 114 ? -26.191 5.278 33.758 1.00 77.88 114 SER A N 1
ATOM 905 C CA . SER A 1 114 ? -25.314 4.270 33.155 1.00 77.88 114 SER A CA 1
ATOM 906 C C . SER A 1 114 ? -24.165 4.871 32.362 1.00 77.88 114 SER A C 1
ATOM 908 O O . SER A 1 114 ? -24.323 5.847 31.624 1.00 77.88 114 SER A O 1
ATOM 910 N N . THR A 1 115 ? -22.999 4.229 32.444 1.00 89.19 115 THR A N 1
ATOM 911 C CA . THR A 1 115 ? -21.838 4.648 31.664 1.00 89.19 115 THR A CA 1
ATOM 912 C C . THR A 1 115 ? -21.957 4.180 30.211 1.00 89.19 115 THR A C 1
ATOM 914 O O . THR A 1 115 ? -22.564 3.153 29.901 1.00 89.19 115 THR A O 1
ATOM 917 N N . HIS A 1 116 ? -21.324 4.905 29.284 1.00 90.94 116 HIS A N 1
ATOM 918 C CA . HIS A 1 116 ? -21.246 4.501 27.873 1.00 90.94 116 HIS A CA 1
ATOM 919 C C . HIS A 1 116 ? -20.701 3.069 27.703 1.00 90.94 116 HIS A C 1
ATOM 921 O O . HIS A 1 116 ? -21.136 2.336 26.814 1.00 90.94 116 HIS A O 1
ATOM 927 N N . LYS A 1 117 ? -19.771 2.660 28.578 1.00 91.44 117 LYS A N 1
ATOM 928 C CA . LYS A 1 117 ? -19.184 1.317 28.600 1.00 91.44 117 LYS A CA 1
ATOM 929 C C . LYS A 1 117 ? -20.247 0.238 28.829 1.00 91.44 117 LYS A C 1
ATOM 931 O O . LYS A 1 117 ? -20.254 -0.755 28.103 1.00 91.44 117 LYS A O 1
ATOM 936 N N . ASP A 1 118 ? -21.161 0.455 29.769 1.00 91.00 118 ASP A N 1
ATOM 937 C CA . ASP A 1 118 ? -22.211 -0.513 30.108 1.00 91.00 118 ASP A CA 1
ATOM 938 C C . ASP A 1 118 ? -23.213 -0.664 28.959 1.00 91.00 118 ASP A C 1
ATOM 940 O O . ASP A 1 118 ? -23.591 -1.779 28.590 1.00 91.00 118 ASP A O 1
ATOM 944 N N . ILE A 1 119 ? -23.549 0.452 28.303 1.00 92.06 119 ILE A N 1
ATOM 945 C CA . ILE A 1 119 ? -24.423 0.467 27.123 1.00 92.06 119 ILE A CA 1
ATOM 946 C C . ILE A 1 119 ? -23.781 -0.313 25.964 1.00 92.06 119 ILE A C 1
ATOM 948 O O . ILE A 1 119 ? -24.436 -1.153 25.343 1.00 92.06 119 ILE A O 1
ATOM 952 N N . MET A 1 120 ? -22.491 -0.091 25.685 1.00 94.25 120 MET A N 1
ATOM 953 C CA . MET A 1 120 ? -21.767 -0.824 24.635 1.00 94.25 120 MET A CA 1
ATOM 954 C C . MET A 1 120 ? -21.647 -2.321 24.939 1.00 94.25 120 MET A C 1
ATOM 956 O O . MET A 1 120 ? -21.754 -3.146 24.027 1.00 94.25 120 MET A O 1
ATOM 960 N N . SER A 1 121 ? -21.452 -2.680 26.210 1.00 93.75 121 SER A N 1
ATOM 961 C CA . SER A 1 121 ? -21.394 -4.075 26.654 1.00 93.75 121 SER A CA 1
ATOM 962 C C . SER A 1 121 ? -22.733 -4.786 26.426 1.00 93.75 121 SER A C 1
ATOM 964 O O . SER A 1 121 ? -22.777 -5.829 25.768 1.00 93.75 121 SER A O 1
ATOM 966 N N . SER A 1 122 ? -23.837 -4.163 26.854 1.00 92.12 122 SER A N 1
ATOM 967 C CA . SER A 1 122 ? -25.201 -4.673 26.653 1.00 92.12 122 SER A CA 1
ATOM 968 C C . SER A 1 122 ? -25.544 -4.836 25.166 1.00 92.12 122 SER A C 1
ATOM 970 O O . SER A 1 122 ? -26.000 -5.898 24.738 1.00 92.12 122 SER A O 1
ATOM 972 N N . LEU A 1 123 ? -25.235 -3.837 24.331 1.00 94.00 123 LEU A N 1
ATOM 973 C CA . LEU A 1 123 ? -25.445 -3.919 22.879 1.00 94.00 123 LEU A CA 1
ATOM 974 C C . LEU A 1 123 ? -24.619 -5.036 22.230 1.00 94.00 123 LEU A C 1
ATOM 976 O O . LEU A 1 123 ? -25.106 -5.729 21.338 1.00 94.00 123 LEU A O 1
ATOM 980 N N . SER A 1 124 ? -23.388 -5.252 22.693 1.00 92.38 124 SER A N 1
ATOM 981 C CA . SER A 1 124 ? -22.530 -6.329 22.192 1.00 92.38 124 SER A CA 1
ATOM 982 C C . SER A 1 124 ? -23.097 -7.711 22.524 1.00 92.38 124 SER A C 1
ATOM 984 O O . SER A 1 124 ? -23.046 -8.612 21.686 1.00 92.38 124 SER A O 1
ATOM 986 N N . GLN A 1 125 ? -23.665 -7.885 23.721 1.00 92.38 125 GLN A N 1
ATOM 987 C CA . GLN A 1 125 ? -24.355 -9.117 24.112 1.00 92.38 125 GLN A CA 1
ATOM 988 C C . GLN A 1 125 ? -25.622 -9.336 23.276 1.00 92.38 125 GLN A C 1
ATOM 990 O O . GLN A 1 125 ? -25.772 -10.410 22.695 1.00 92.38 125 GLN A O 1
ATOM 995 N N . LYS A 1 126 ? -26.469 -8.306 23.121 1.00 90.81 126 LYS A N 1
ATOM 996 C CA . LYS A 1 126 ? -27.677 -8.353 22.272 1.00 90.81 126 LYS A CA 1
ATOM 997 C C . LYS A 1 126 ? -27.342 -8.711 20.814 1.00 90.81 126 LYS A C 1
ATOM 999 O O . LYS A 1 126 ? -28.021 -9.522 20.195 1.00 90.81 126 LYS A O 1
ATOM 1004 N N . PHE A 1 127 ? -26.254 -8.173 20.261 1.00 93.50 127 PHE A N 1
ATOM 1005 C CA . PHE A 1 127 ? -25.833 -8.493 18.892 1.00 93.50 127 PHE A CA 1
ATOM 1006 C C . PHE A 1 127 ? -25.308 -9.929 18.740 1.00 93.50 127 PHE A C 1
ATOM 1008 O O . PHE A 1 127 ? -25.550 -10.579 17.721 1.00 93.50 127 PHE A O 1
ATOM 1015 N N . LYS A 1 128 ? -24.593 -10.443 19.752 1.00 91.25 128 LYS A N 1
ATOM 1016 C CA . LYS A 1 128 ? -24.134 -11.840 19.781 1.00 91.25 128 LYS A CA 1
ATOM 1017 C C . LYS A 1 128 ? -25.318 -12.804 19.809 1.00 91.25 128 LYS A C 1
ATOM 1019 O O . LYS A 1 128 ? -25.330 -13.741 19.015 1.00 91.25 128 LYS A O 1
ATOM 1024 N N . THR A 1 129 ? -26.317 -12.559 20.658 1.00 85.38 129 THR A N 1
ATOM 1025 C CA . THR A 1 129 ? -27.506 -13.421 20.737 1.00 85.38 129 THR A CA 1
ATOM 1026 C C . THR A 1 129 ? -28.320 -13.373 19.449 1.00 85.38 129 THR A C 1
ATOM 1028 O O . THR A 1 129 ? -28.699 -14.425 18.956 1.00 85.38 129 THR A O 1
ATOM 1031 N N . MET A 1 130 ? -28.489 -12.204 18.818 1.00 79.62 130 MET A N 1
ATOM 1032 C CA . MET A 1 130 ? -29.155 -12.104 17.509 1.00 79.62 130 MET A CA 1
ATOM 1033 C C . MET A 1 130 ? -28.479 -12.944 16.424 1.00 79.62 130 MET A C 1
ATOM 1035 O O . MET A 1 130 ? -29.170 -13.604 15.650 1.00 79.62 130 MET A O 1
ATOM 1039 N N . LYS A 1 131 ? -27.141 -12.955 16.369 1.00 73.62 131 LYS A N 1
ATOM 1040 C CA . LYS A 1 131 ? -26.404 -13.804 15.421 1.00 73.62 131 LYS A CA 1
ATOM 1041 C C . LYS A 1 131 ? -26.622 -15.292 15.683 1.00 73.62 131 LYS A C 1
ATOM 1043 O O . LYS A 1 131 ? -26.791 -16.044 14.729 1.00 73.62 131 LYS A O 1
ATOM 1048 N N . VAL A 1 132 ? -26.640 -15.703 16.951 1.00 68.94 132 VAL A N 1
ATOM 1049 C CA . VAL A 1 132 ? -26.892 -17.099 17.330 1.00 68.94 132 VAL A CA 1
ATOM 1050 C C . VAL A 1 132 ? -28.329 -17.489 16.985 1.00 68.94 132 VAL A C 1
ATOM 1052 O O . VAL A 1 132 ? -28.521 -18.459 16.269 1.00 68.94 132 VAL A O 1
ATOM 1055 N N . THR A 1 133 ? -29.332 -16.693 17.364 1.00 61.28 133 THR A N 1
ATOM 1056 C CA . THR A 1 133 ? -30.751 -16.974 17.083 1.00 61.28 133 THR A CA 1
ATOM 1057 C C . THR A 1 133 ? -31.068 -16.976 15.587 1.00 61.28 133 THR A C 1
ATOM 1059 O O . THR A 1 133 ? -31.855 -17.805 15.136 1.00 61.28 133 THR A O 1
ATOM 1062 N N . ALA A 1 134 ? -30.455 -16.086 14.799 1.00 61.91 134 ALA A N 1
ATOM 1063 C CA . ALA A 1 134 ? -30.573 -16.113 13.340 1.00 61.91 134 ALA A CA 1
ATOM 1064 C C . ALA A 1 134 ? -29.979 -17.404 12.753 1.00 61.91 134 ALA A C 1
ATOM 1066 O O . ALA A 1 134 ? -30.579 -18.004 11.868 1.00 61.91 134 ALA A O 1
ATOM 1067 N N . SER A 1 135 ? -28.851 -17.875 13.294 1.00 59.09 135 SER A N 1
ATOM 1068 C CA . SER A 1 135 ? -28.238 -19.144 12.893 1.00 59.09 135 SER A CA 1
ATOM 1069 C C . SER A 1 135 ? -29.059 -20.366 13.339 1.00 59.09 135 SER A C 1
ATOM 1071 O O . SER A 1 135 ? -29.172 -21.327 12.586 1.00 59.09 135 SER A O 1
ATOM 1073 N N . THR A 1 136 ? -29.670 -20.335 14.529 1.00 54.31 136 THR A N 1
ATOM 1074 C CA . THR A 1 136 ? -30.508 -21.422 15.071 1.00 54.31 136 THR A CA 1
ATOM 1075 C C . THR A 1 136 ? -31.859 -21.530 14.359 1.00 54.31 136 THR A C 1
ATOM 1077 O O . THR A 1 136 ? -32.332 -22.639 14.126 1.00 54.31 136 THR A O 1
ATOM 1080 N N . ARG A 1 137 ? -32.471 -20.403 13.965 1.00 52.59 137 ARG A N 1
ATOM 1081 C CA . ARG A 1 137 ? -33.724 -20.394 13.186 1.00 52.59 137 ARG A CA 1
ATOM 1082 C C . ARG A 1 137 ? -33.557 -20.961 11.779 1.00 52.59 137 ARG A C 1
ATOM 1084 O O . ARG A 1 137 ? -34.454 -21.633 11.297 1.00 52.59 137 ARG A O 1
ATOM 1091 N N . ILE A 1 138 ? -32.411 -20.733 11.139 1.00 59.84 138 ILE A N 1
ATOM 1092 C CA . ILE A 1 138 ? -32.104 -21.344 9.836 1.00 59.84 138 ILE A CA 1
ATOM 1093 C C . ILE A 1 138 ? -31.957 -22.866 9.977 1.00 59.84 138 ILE A C 1
ATOM 1095 O O . ILE A 1 138 ? -32.430 -23.601 9.123 1.00 59.84 138 ILE A O 1
ATOM 1099 N N . ALA A 1 139 ? -31.370 -23.351 11.074 1.00 56.28 139 ALA A N 1
ATOM 1100 C CA . ALA A 1 139 ? -31.187 -24.785 11.304 1.00 56.28 139 ALA A CA 1
ATOM 1101 C C . ALA A 1 139 ? -32.487 -25.543 11.641 1.00 56.28 139 ALA A C 1
ATOM 1103 O O . ALA A 1 139 ? -32.561 -26.742 11.405 1.00 56.28 139 ALA A O 1
ATOM 1104 N N . THR A 1 140 ? -33.504 -24.868 12.186 1.00 55.62 140 THR A N 1
ATOM 1105 C CA . THR A 1 140 ? -34.789 -25.495 12.562 1.00 55.62 140 THR A CA 1
ATOM 1106 C C . THR A 1 140 ? -35.790 -25.570 11.414 1.00 55.62 140 THR A C 1
ATOM 1108 O O . THR A 1 140 ? -36.674 -26.409 11.459 1.00 55.62 140 THR A O 1
ATOM 1111 N N . ILE A 1 141 ? -35.632 -24.760 10.363 1.00 57.75 141 ILE A N 1
ATOM 1112 C CA . ILE A 1 141 ? -36.475 -24.835 9.155 1.00 57.75 141 ILE A CA 1
ATOM 1113 C C . ILE A 1 141 ? -36.101 -26.049 8.277 1.00 57.75 141 ILE A C 1
ATOM 1115 O O . ILE A 1 141 ? -36.897 -26.474 7.453 1.00 57.75 141 ILE A O 1
ATOM 1119 N N . CYS A 1 142 ? -34.914 -26.638 8.462 1.00 53.28 142 CYS A N 1
ATOM 1120 C CA . CYS A 1 142 ? -34.396 -27.724 7.619 1.00 53.28 142 CYS A CA 1
ATOM 1121 C C . CYS A 1 142 ? -34.602 -29.143 8.194 1.00 53.28 142 CYS A C 1
ATOM 1123 O O . CYS A 1 142 ? -33.892 -30.054 7.773 1.00 53.28 142 CYS A O 1
ATOM 1125 N N . LEU A 1 143 ? -35.477 -29.333 9.190 1.00 51.22 143 LEU A N 1
ATOM 1126 C CA . LEU A 1 143 ? -35.700 -30.634 9.851 1.00 51.22 143 LEU A CA 1
ATOM 1127 C C . LEU A 1 143 ? -37.155 -31.132 9.811 1.00 51.22 143 LEU A C 1
ATOM 1129 O O . LEU A 1 143 ? -37.449 -32.139 10.447 1.00 51.22 143 LEU A O 1
ATOM 1133 N N . ASP A 1 144 ? -38.025 -30.480 9.039 1.00 44.66 144 ASP A N 1
ATOM 1134 C CA . ASP A 1 144 ? -39.393 -30.940 8.787 1.00 44.66 144 ASP A CA 1
ATOM 1135 C C . ASP A 1 144 ? -39.579 -31.200 7.275 1.00 44.66 144 ASP A C 1
ATOM 1137 O O . ASP A 1 144 ? -40.141 -30.365 6.572 1.00 44.66 144 ASP A O 1
ATOM 1141 N N . ASP A 1 145 ? -39.069 -32.336 6.784 1.00 40.62 145 ASP A N 1
ATOM 1142 C CA . ASP A 1 145 ? -39.454 -32.993 5.516 1.00 40.62 145 ASP A CA 1
ATOM 1143 C C . ASP A 1 145 ? -39.538 -34.515 5.737 1.00 40.62 145 ASP A C 1
ATOM 1145 O O . ASP A 1 145 ? -38.581 -35.084 6.321 1.00 40.62 145 ASP A O 1
#

Mean predicted aligned error: 16.44 Å

pLDDT: mean 77.81, std 19.42, range [33.09, 97.0]

Radius of gyration: 27.77 Å; Cα contacts (8 Å, |Δi|>4): 97; chains: 1; bounding box: 83×44×57 Å

Foldseek 3Di:
DVVVCVVCVVDPDDDPDDPDDDDAQKWKAFPPPRDIDGDNDPPDDQVVDADPPPRGTIDIDGVVVVPPDPDDPDDDDDDDDDDDPDPPDPPDPPLVVQCVVCQVVLDVVVDPPDDPVVSVVVSVVVVVVVVVVVVVVVVVVPPDD

Organism: Romanomermis culicivorax (NCBI:txid13658)

InterPro domains:
  IPR035240 SprT-like, zinc ribbon domain [PF17283] (24-60)

Solvent-accessible surface area (backbone atoms only — not comparable to full-atom values): 9579 Å² total; per-residue (Å²): 123,66,67,62,51,71,78,39,74,87,55,78,88,83,67,98,62,81,95,67,86,82,88,44,47,28,35,34,34,24,76,81,76,64,51,74,47,80,30,83,60,97,77,76,57,45,92,82,45,57,38,93,86,81,61,33,52,46,46,84,43,74,42,69,77,73,78,74,76,89,82,74,96,70,82,92,78,80,88,80,76,91,74,76,96,58,86,69,68,89,69,71,53,70,66,60,51,51,48,67,73,46,46,68,58,54,48,60,76,66,35,92,85,59,52,72,66,57,54,54,50,52,51,51,51,53,53,51,50,50,55,49,51,56,55,52,54,59,60,62,69,74,73,79,129